Protein AF-A0A6A4Q9X1-F1 (afdb_monomer)

Organism: Lupinus albus (NCBI:txid3870)

Foldseek 3Di:
DDADPVGDDDDWPPPVVVCVRPVVPDVVVVVVVVVVVLVVVLVVVVVVVDDSVNSVVVVVVVVVVVVVVCVVPDDPDDDLVNQLVVQLVVCCRTPCNVVSNVVSVVVVVVVVVVVVVVVVVVD

Solvent-accessible surface area (backbone atoms only — not comparable to full-atom values): 7221 Å² total; per-residue (Å²): 112,49,68,51,102,87,66,56,73,48,80,68,68,50,64,69,61,52,37,68,73,43,95,54,94,48,80,58,58,63,52,48,54,56,49,50,54,50,51,54,54,51,51,53,42,44,75,70,70,44,55,68,70,59,53,54,52,48,52,55,51,50,50,53,52,50,53,52,51,49,62,72,68,54,71,91,77,75,54,71,66,60,52,36,51,52,44,29,62,76,26,59,76,36,92,58,32,90,49,23,71,60,54,26,52,52,52,51,53,53,52,52,50,51,52,52,50,53,55,65,75,75,108

Radius of gyration: 22.14 Å; Cα contacts (8 Å, |Δi|>4): 51; chains: 1; bounding box: 45×38×55 Å

Sequence (123 aa):
MLVDDIGDVTISNDGATILKMLEVEHPAAKVLVELAELLKRANDLVRNKIHPTSIISGYRLAMREACRYIEEKLSEKLGKEPLINCAKTSMSSKLIAGDSDFFANLLLSLEMDLHHILQTVVS

pLDDT: mean 77.09, std 13.8, range [43.38, 96.06]

InterPro domains:
  IPR002194 Chaperonin TCP-1, conserved site [PS00751] (11-27)
  IPR002423 Chaperonin Cpn60/GroEL/TCP-1 family [PF00118] (36-108)
  IPR017998 T-complex protein 1 [PTHR11353] (36-108)
  IPR027410 TCP-1-like chaperonin intermediate domain superfamily [G3DSA:3.30.260.10] (76-108)
  IPR027413 GroEL-like equatorial domain superfamily [G3DSA:1.10.560.10] (1-36)
  IPR027413 GroEL-like equatorial domain superfamily [G3DSA:1.10.560.10] (37-75)
  IPR027413 GroEL-like equatorial domain superfamily [SSF48592] (1-74)

Secondary structure (DSSP, 8-state):
-EE-TT--EE----HHHHHHHTT---THHHHHHHHHHHHHHHHHHHHTT--HHHHHHHHHHHHHHHHHHHHHH--S---HHHHHHHHHHHHTTSGGGGGHHHHHHHHHHHHHHHHHHHHHH--

Structure (mmCIF, N/CA/C/O backbone):
data_AF-A0A6A4Q9X1-F1
#
_entry.id   AF-A0A6A4Q9X1-F1
#
loop_
_atom_site.group_PDB
_atom_site.id
_atom_site.type_symbol
_atom_site.label_atom_id
_atom_site.label_alt_id
_atom_site.label_comp_id
_atom_site.label_asym_id
_atom_site.label_entity_id
_atom_site.label_seq_id
_atom_site.pdbx_PDB_ins_code
_atom_site.Cartn_x
_atom_site.Cartn_y
_atom_site.Cartn_z
_atom_site.occupancy
_atom_site.B_iso_or_equiv
_atom_site.auth_seq_id
_atom_site.auth_comp_id
_atom_site.auth_asym_id
_atom_site.auth_atom_id
_atom_site.pdbx_PDB_model_num
ATOM 1 N N . MET A 1 1 ? -11.415 -8.272 -21.128 1.00 70.62 1 MET A N 1
ATOM 2 C CA . MET A 1 1 ? -12.154 -7.997 -22.375 1.00 70.62 1 MET A CA 1
ATOM 3 C C . MET A 1 1 ? -13.484 -7.413 -21.961 1.00 70.62 1 MET A C 1
ATOM 5 O O . MET A 1 1 ? -14.182 -8.061 -21.192 1.00 70.62 1 MET A O 1
ATOM 9 N N . LEU A 1 2 ? -13.751 -6.176 -22.362 1.00 68.62 2 LEU A N 1
ATOM 10 C CA . LEU A 1 2 ? -14.989 -5.453 -22.080 1.00 68.62 2 LEU A CA 1
ATOM 11 C C . LEU A 1 2 ? -15.675 -5.166 -23.419 1.00 68.62 2 LEU A C 1
ATOM 13 O O . LEU A 1 2 ? -14.981 -4.934 -24.410 1.00 68.62 2 LEU A O 1
ATOM 17 N N . VAL A 1 3 ? -17.003 -5.234 -23.436 1.00 77.19 3 VAL A N 1
ATOM 18 C CA . VAL A 1 3 ? -17.843 -4.949 -24.606 1.00 77.19 3 VAL A CA 1
ATOM 19 C C . VAL A 1 3 ? -18.780 -3.822 -24.200 1.00 77.19 3 VAL A C 1
ATOM 21 O O . VAL A 1 3 ? -19.410 -3.937 -23.148 1.00 77.19 3 VAL A O 1
ATOM 24 N N . ASP A 1 4 ? -18.811 -2.739 -24.969 1.00 73.81 4 ASP A N 1
ATOM 25 C CA . ASP A 1 4 ? -19.718 -1.619 -24.712 1.00 73.81 4 ASP A CA 1
ATOM 26 C C . ASP A 1 4 ? -21.120 -1.846 -25.311 1.00 73.81 4 ASP A C 1
ATOM 28 O O . ASP A 1 4 ? -21.373 -2.839 -25.999 1.00 73.81 4 ASP A O 1
ATOM 32 N N . ASP A 1 5 ? -22.044 -0.919 -25.050 1.00 73.12 5 ASP A N 1
ATOM 33 C CA . ASP A 1 5 ? -23.443 -0.996 -25.502 1.00 73.12 5 ASP A CA 1
ATOM 34 C C . ASP A 1 5 ? -23.603 -0.903 -27.033 1.00 73.12 5 ASP A C 1
ATOM 36 O O . ASP A 1 5 ? -24.673 -1.193 -27.573 1.00 73.12 5 ASP A O 1
ATOM 40 N N . ILE A 1 6 ? -22.545 -0.491 -27.737 1.00 79.69 6 ILE A N 1
ATOM 41 C CA . ILE A 1 6 ? -22.492 -0.329 -29.195 1.00 79.69 6 ILE A CA 1
ATOM 42 C C . ILE A 1 6 ? -21.831 -1.564 -29.848 1.00 79.69 6 ILE A C 1
ATOM 44 O O . ILE A 1 6 ? -21.929 -1.761 -31.060 1.00 79.69 6 ILE A O 1
ATOM 48 N N . GLY A 1 7 ? -21.253 -2.461 -29.043 1.00 75.56 7 GLY A N 1
ATOM 49 C CA . GLY A 1 7 ? -20.615 -3.703 -29.471 1.00 75.56 7 GLY A CA 1
ATOM 50 C C . GLY A 1 7 ? -19.110 -3.587 -29.721 1.00 75.56 7 GLY A C 1
ATOM 51 O O . GLY A 1 7 ? -18.511 -4.556 -30.194 1.00 75.56 7 GLY A O 1
ATOM 52 N N . ASP A 1 8 ? -18.486 -2.453 -29.396 1.00 82.00 8 ASP A N 1
ATOM 53 C CA . ASP A 1 8 ? -17.041 -2.274 -29.498 1.00 82.00 8 ASP A CA 1
ATOM 54 C C . ASP A 1 8 ? -16.331 -3.059 -28.387 1.00 82.00 8 ASP A C 1
ATOM 56 O O . ASP A 1 8 ? -16.682 -3.020 -27.202 1.00 82.00 8 ASP A O 1
ATOM 60 N N . VAL A 1 9 ? -15.309 -3.820 -28.786 1.00 80.31 9 VAL A N 1
ATOM 61 C CA . VAL A 1 9 ? -14.583 -4.730 -27.894 1.00 80.31 9 VAL A CA 1
ATOM 62 C C . VAL A 1 9 ? -13.229 -4.133 -27.541 1.00 80.31 9 VAL A C 1
ATOM 64 O O . VAL A 1 9 ? -12.334 -4.049 -28.381 1.00 80.31 9 VAL A O 1
ATOM 67 N N . THR A 1 10 ? -13.032 -3.811 -26.262 1.00 77.62 10 THR A N 1
ATOM 68 C CA . THR A 1 10 ? -11.727 -3.388 -25.742 1.00 77.62 10 THR A CA 1
ATOM 69 C C . THR A 1 10 ? -11.074 -4.500 -24.921 1.00 77.62 10 THR A C 1
ATOM 71 O O . THR A 1 10 ? -11.625 -5.025 -23.945 1.00 77.62 10 THR A O 1
ATOM 74 N N . ILE A 1 11 ? -9.834 -4.843 -25.276 1.00 78.38 11 ILE A N 1
ATOM 75 C CA . ILE A 1 11 ? -8.976 -5.737 -24.494 1.00 78.38 11 ILE A CA 1
ATOM 76 C C . ILE A 1 11 ? -7.878 -4.892 -23.851 1.00 78.38 11 ILE A C 1
ATOM 78 O O . ILE A 1 11 ? -6.928 -4.480 -24.506 1.00 78.38 11 ILE A O 1
ATOM 82 N N . SER A 1 12 ? -8.004 -4.643 -22.550 1.00 71.56 12 SER A N 1
ATOM 83 C CA . SER A 1 12 ? -6.988 -3.954 -21.757 1.00 71.56 12 SER A CA 1
ATOM 84 C C . SER A 1 12 ? -6.711 -4.738 -20.481 1.00 71.56 12 SER A C 1
ATOM 86 O O . SER A 1 12 ? -7.629 -5.339 -19.923 1.00 71.56 12 SER A O 1
ATOM 88 N N . ASN A 1 13 ? -5.451 -4.731 -20.037 1.00 66.12 13 ASN A N 1
ATOM 89 C CA . ASN A 1 13 ? -5.063 -5.139 -18.683 1.00 66.12 13 ASN A CA 1
ATOM 90 C C . ASN A 1 13 ? -4.684 -3.935 -17.795 1.00 66.12 13 ASN A C 1
ATOM 92 O O . ASN A 1 13 ? -4.291 -4.086 -16.642 1.00 66.12 13 ASN A O 1
ATOM 96 N N . ASP A 1 14 ? -4.768 -2.715 -18.322 1.00 69.06 14 ASP A N 1
ATOM 97 C CA . ASP A 1 14 ? -4.579 -1.533 -17.496 1.00 69.06 14 ASP A CA 1
ATOM 98 C C . ASP A 1 14 ? -5.808 -1.325 -16.605 1.00 69.06 14 ASP A C 1
ATOM 100 O O . ASP A 1 14 ? -6.902 -1.028 -17.089 1.00 69.06 14 ASP A O 1
ATOM 104 N N . GLY A 1 15 ? -5.610 -1.468 -15.294 1.00 57.12 15 GLY A N 1
ATOM 105 C CA . GLY A 1 15 ? -6.661 -1.313 -14.294 1.00 57.12 15 GLY A CA 1
ATOM 106 C C . GLY A 1 15 ? -7.346 0.051 -14.360 1.00 57.12 15 GLY A C 1
ATOM 107 O O . GLY A 1 15 ? -8.551 0.113 -14.165 1.00 57.12 15 GLY A O 1
ATOM 108 N N . ALA A 1 16 ? -6.634 1.131 -14.702 1.00 59.16 16 ALA A N 1
ATOM 109 C CA . ALA A 1 16 ? -7.248 2.452 -14.850 1.00 59.16 16 ALA A CA 1
ATOM 110 C C . ALA A 1 16 ? -8.180 2.526 -16.072 1.00 59.16 16 ALA A C 1
ATOM 112 O O . ALA A 1 16 ? -9.260 3.099 -15.982 1.00 59.16 16 ALA A O 1
ATOM 113 N N . THR A 1 17 ? -7.798 1.920 -17.199 1.00 65.69 17 THR A N 1
ATOM 114 C CA . THR A 1 17 ? -8.644 1.813 -18.401 1.00 65.69 17 THR A CA 1
ATOM 115 C C . THR A 1 17 ? -9.861 0.914 -18.161 1.00 65.69 17 THR A C 1
ATOM 117 O O . THR A 1 17 ? -10.975 1.285 -18.516 1.00 65.69 17 THR A O 1
ATOM 120 N N . ILE A 1 18 ? -9.673 -0.227 -17.489 1.00 67.69 18 ILE A N 1
ATOM 121 C CA . ILE A 1 18 ? -10.765 -1.125 -17.082 1.00 67.69 18 ILE A CA 1
ATOM 122 C C . ILE A 1 18 ? -11.746 -0.401 -16.143 1.00 67.69 18 ILE A C 1
ATOM 124 O O . ILE A 1 18 ? -12.952 -0.517 -16.326 1.00 67.69 18 ILE A O 1
ATOM 128 N N . LEU A 1 19 ? -11.241 0.380 -15.180 1.00 57.88 19 LEU A N 1
ATOM 129 C CA . LEU A 1 19 ? -12.044 1.163 -14.228 1.00 57.88 19 LEU A CA 1
ATOM 130 C C . LEU A 1 19 ? -12.681 2.428 -14.821 1.00 57.88 19 LEU A C 1
ATOM 132 O O . LEU A 1 19 ? -13.580 2.977 -14.203 1.00 57.88 19 LEU A O 1
ATOM 136 N N . LYS A 1 20 ? -12.207 2.924 -15.969 1.0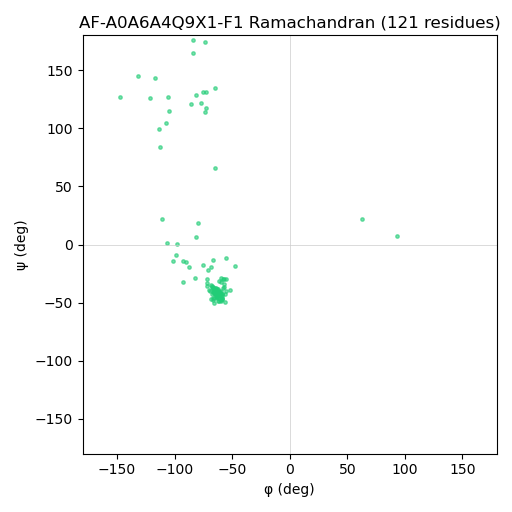0 59.47 20 LYS A N 1
ATOM 137 C CA . LYS A 1 20 ? -12.863 4.015 -16.712 1.00 59.47 20 LYS A CA 1
ATOM 138 C C . LYS A 1 20 ? -14.016 3.515 -17.583 1.00 59.47 20 LYS A C 1
ATOM 140 O O . LYS A 1 20 ? -14.912 4.291 -17.881 1.00 59.47 20 LYS A O 1
ATOM 145 N N . MET A 1 21 ? -13.939 2.262 -18.038 1.00 57.78 21 MET A N 1
ATOM 146 C CA . MET A 1 21 ? -14.935 1.630 -18.914 1.00 57.78 21 MET A CA 1
ATOM 147 C C . MET A 1 21 ? -16.007 0.861 -18.134 1.00 57.78 21 MET A C 1
ATOM 149 O O . MET A 1 21 ? -17.150 0.801 -18.565 1.00 57.78 21 MET A O 1
ATOM 153 N N . LEU A 1 22 ? -15.657 0.282 -16.982 1.00 54.44 22 LEU A N 1
ATOM 154 C CA . LEU A 1 22 ? -16.632 -0.046 -15.945 1.00 54.44 22 LEU A CA 1
ATOM 155 C C . LEU A 1 22 ? -17.009 1.274 -15.272 1.00 54.44 22 LEU A C 1
ATOM 157 O O . LEU A 1 22 ? -16.107 2.009 -14.896 1.00 54.44 22 LEU A O 1
ATOM 161 N N . GLU A 1 23 ? -18.287 1.586 -15.087 1.00 52.12 23 GLU A N 1
ATOM 162 C CA . GLU A 1 23 ? -18.740 2.758 -14.319 1.00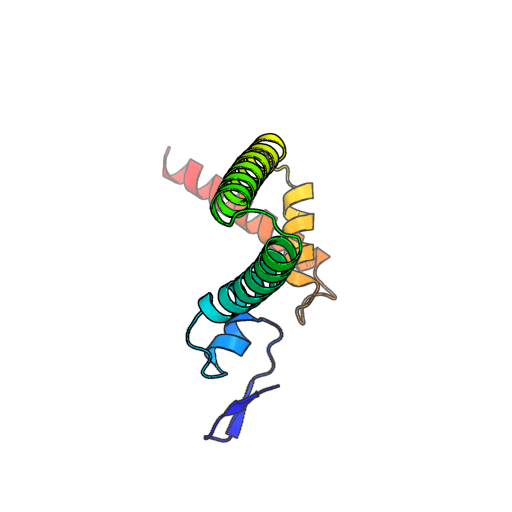 52.12 23 GLU A CA 1
ATOM 163 C C . GLU A 1 23 ? -18.364 2.643 -12.821 1.00 52.12 23 GLU A C 1
ATOM 165 O O . GLU A 1 23 ? -19.208 2.502 -11.941 1.00 52.12 23 GLU A O 1
ATOM 170 N N . VAL A 1 24 ? -17.072 2.656 -12.490 1.00 52.66 24 VAL A N 1
ATOM 171 C CA . VAL A 1 24 ? -16.564 2.751 -11.121 1.00 52.66 24 VAL A CA 1
ATOM 172 C C . VAL A 1 24 ? -15.881 4.103 -11.004 1.00 52.66 24 VAL A C 1
ATOM 174 O O . VAL A 1 24 ? -14.669 4.239 -11.144 1.00 52.66 24 VAL A O 1
ATOM 177 N N . GLU A 1 25 ? -16.697 5.120 -10.741 1.00 49.69 25 GLU A N 1
ATOM 178 C CA . GLU A 1 25 ? -16.331 6.540 -10.754 1.00 49.69 25 GLU A CA 1
ATOM 179 C C . GLU A 1 25 ? -15.152 6.956 -9.854 1.00 49.69 25 GLU A C 1
ATOM 181 O O . GLU A 1 25 ? -14.689 8.086 -9.987 1.00 49.69 25 GLU A O 1
ATOM 186 N N . HIS A 1 26 ? -14.630 6.136 -8.928 1.00 52.22 26 HIS A N 1
ATOM 187 C CA . HIS A 1 26 ? -13.700 6.682 -7.936 1.00 52.22 26 HIS A CA 1
ATOM 188 C C . HIS A 1 26 ? -12.596 5.723 -7.451 1.00 52.22 26 HIS A C 1
ATOM 190 O O . HIS A 1 26 ? -12.898 4.697 -6.839 1.00 52.22 26 HIS A O 1
ATOM 196 N N . PRO A 1 27 ? -11.305 6.126 -7.523 1.00 56.59 27 PRO A N 1
ATOM 197 C CA . PRO A 1 27 ? -10.196 5.566 -6.731 1.00 56.59 27 PRO A CA 1
ATOM 198 C C . PRO A 1 27 ? -10.501 5.427 -5.231 1.00 56.59 27 PRO A C 1
ATOM 200 O O . PRO A 1 27 ? -9.856 4.652 -4.524 1.00 56.59 27 PRO A O 1
ATOM 203 N N . ALA A 1 28 ? -11.525 6.142 -4.752 1.00 54.19 28 ALA A N 1
ATOM 204 C CA . ALA A 1 28 ? -12.063 5.988 -3.414 1.00 54.19 28 ALA A CA 1
ATOM 205 C C . ALA A 1 28 ? -12.573 4.566 -3.157 1.00 54.19 28 ALA A C 1
ATOM 207 O O . ALA A 1 28 ? -12.464 4.125 -2.029 1.00 54.19 28 ALA A O 1
ATOM 208 N N . ALA A 1 29 ? -13.044 3.810 -4.155 1.00 57.97 29 ALA A N 1
ATOM 209 C CA . ALA A 1 29 ? -13.521 2.439 -3.962 1.00 57.97 29 ALA A CA 1
ATOM 210 C C . ALA A 1 29 ? -12.429 1.506 -3.409 1.00 57.97 29 ALA A C 1
ATOM 212 O O . ALA A 1 29 ? -12.678 0.757 -2.466 1.00 57.97 29 ALA A O 1
ATOM 213 N N . LYS A 1 30 ? -11.194 1.592 -3.925 1.00 61.88 30 LYS A N 1
ATOM 214 C CA . LYS A 1 30 ? -10.068 0.794 -3.411 1.00 61.88 30 LYS A CA 1
ATOM 215 C C . LYS A 1 30 ? -9.701 1.205 -1.983 1.00 61.88 30 LYS A C 1
ATOM 217 O O . LYS A 1 30 ? -9.576 0.355 -1.107 1.00 61.88 30 LYS A O 1
ATOM 222 N N . VAL A 1 31 ? -9.611 2.513 -1.745 1.00 72.19 31 VAL A N 1
ATOM 223 C CA . VAL A 1 31 ? -9.346 3.071 -0.411 1.00 72.19 31 VAL A CA 1
ATOM 224 C C . VAL A 1 31 ? -10.466 2.702 0.570 1.00 72.19 31 VAL A C 1
ATOM 226 O O . VAL A 1 31 ? -10.191 2.370 1.714 1.00 72.19 31 VAL A O 1
ATOM 229 N N . LEU A 1 32 ? -11.726 2.684 0.134 1.00 67.44 32 LEU A N 1
ATOM 230 C CA . LEU A 1 32 ? -12.889 2.314 0.942 1.00 67.44 32 LEU A CA 1
ATOM 231 C C . LEU A 1 32 ? -12.832 0.851 1.383 1.00 67.44 32 LEU A C 1
ATOM 233 O O . LEU A 1 32 ? -13.141 0.565 2.537 1.00 67.44 32 LEU A O 1
ATOM 237 N N . VAL A 1 33 ? -12.402 -0.064 0.508 1.00 69.81 33 VAL A N 1
ATOM 238 C CA . VAL A 1 33 ? -12.201 -1.478 0.867 1.00 69.81 33 VAL A CA 1
ATOM 239 C C . VAL A 1 33 ? -11.094 -1.622 1.916 1.00 69.81 33 VAL A C 1
ATOM 241 O O . VAL A 1 33 ? -11.278 -2.321 2.913 1.00 69.81 33 VAL A O 1
ATOM 244 N N . GLU A 1 34 ? -9.972 -0.922 1.742 1.00 77.50 34 GLU A N 1
ATOM 245 C CA . GLU A 1 34 ? -8.870 -0.924 2.714 1.00 77.50 34 GLU A CA 1
ATOM 246 C C . GLU A 1 34 ? -9.296 -0.314 4.066 1.00 77.50 34 GLU A C 1
ATOM 248 O O . GLU A 1 34 ? -9.002 -0.868 5.129 1.00 77.50 34 GLU A O 1
ATOM 253 N N . LEU A 1 35 ? -10.066 0.779 4.046 1.00 78.56 35 LEU A N 1
ATOM 254 C CA . LEU A 1 35 ? -10.627 1.409 5.245 1.00 78.56 35 LEU A CA 1
ATOM 255 C C . L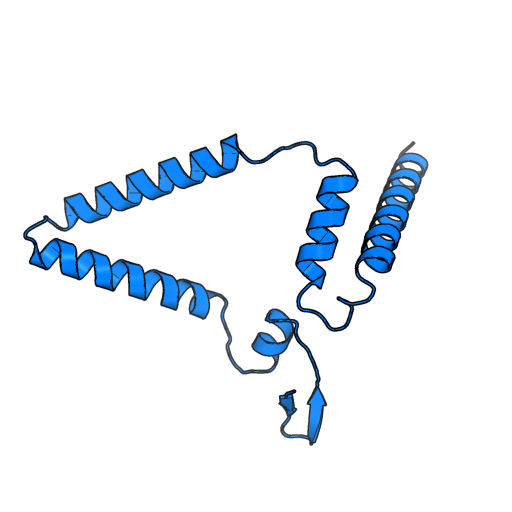EU A 1 35 ? -11.647 0.508 5.955 1.00 78.56 35 LEU A C 1
ATOM 257 O O . LEU A 1 35 ? -11.661 0.460 7.185 1.00 78.56 35 LEU A O 1
ATOM 261 N N . ALA A 1 36 ? -12.479 -0.225 5.213 1.00 77.62 36 ALA A N 1
ATOM 262 C CA . ALA A 1 36 ? -13.448 -1.157 5.785 1.00 77.62 36 ALA A CA 1
ATOM 263 C C . ALA A 1 36 ? -12.760 -2.281 6.579 1.00 77.62 36 ALA A C 1
ATOM 265 O O . ALA A 1 36 ? -13.205 -2.635 7.673 1.00 77.62 36 ALA A O 1
ATOM 266 N N . GLU A 1 37 ? -11.637 -2.796 6.076 1.00 85.25 37 GLU A N 1
ATOM 267 C CA . GLU A 1 37 ? -10.834 -3.805 6.773 1.00 85.25 37 GLU A CA 1
ATOM 268 C C . GLU A 1 37 ? -10.187 -3.240 8.051 1.00 85.25 37 GLU A C 1
ATOM 270 O O . GLU A 1 37 ? -10.212 -3.887 9.103 1.00 85.25 37 GLU A O 1
ATOM 275 N N . LEU A 1 38 ? -9.674 -2.003 8.013 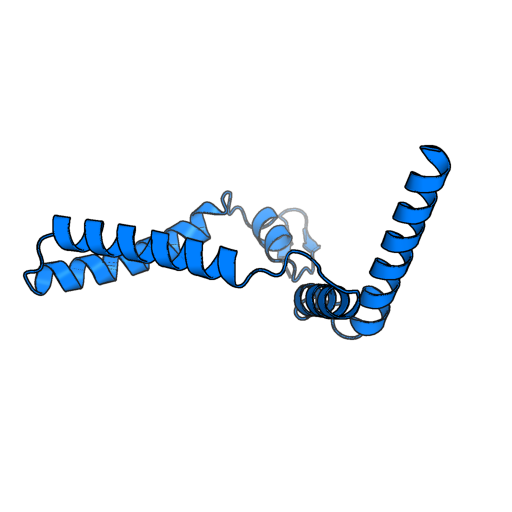1.00 89.00 38 LEU A N 1
ATOM 276 C CA . LEU A 1 38 ? -9.166 -1.321 9.211 1.00 89.00 38 LEU A CA 1
ATOM 277 C C . LEU A 1 38 ? -10.266 -1.107 10.261 1.00 89.00 38 LEU A C 1
ATOM 279 O O . LEU A 1 38 ? -10.034 -1.328 11.450 1.00 89.00 38 LEU A O 1
ATOM 283 N N . LEU A 1 39 ? -11.476 -0.731 9.837 1.00 86.06 39 LEU A N 1
ATOM 284 C CA . LEU A 1 39 ? -12.628 -0.563 10.727 1.00 86.06 39 LEU A CA 1
ATOM 285 C C . LEU A 1 39 ? -13.059 -1.884 11.370 1.00 86.06 39 LEU A C 1
ATOM 287 O O . LEU A 1 39 ? -13.345 -1.916 12.568 1.00 86.06 39 LEU A O 1
ATOM 291 N N . LYS A 1 40 ? -13.057 -2.985 10.611 1.00 89.94 40 LYS A N 1
ATOM 292 C CA . LYS A 1 40 ? -13.351 -4.323 11.138 1.00 89.94 40 LYS A CA 1
ATOM 293 C C . LYS A 1 40 ? -12.374 -4.704 12.254 1.00 89.94 40 LYS A C 1
ATOM 295 O O . LYS A 1 40 ? -12.803 -5.104 13.333 1.00 89.94 40 LYS A O 1
ATOM 300 N N . ARG A 1 41 ? -11.075 -4.486 12.034 1.00 91.38 41 ARG A N 1
ATOM 301 C CA . ARG A 1 41 ? -10.028 -4.743 13.039 1.00 91.38 41 ARG A CA 1
ATOM 302 C C . ARG A 1 41 ? -10.151 -3.829 14.253 1.00 91.38 41 ARG A C 1
ATOM 304 O O . ARG A 1 41 ? -10.001 -4.288 15.382 1.00 91.38 41 ARG A O 1
ATOM 311 N N . ALA A 1 42 ? -10.462 -2.550 14.046 1.00 92.56 42 ALA A N 1
ATOM 312 C CA . ALA A 1 42 ? -10.713 -1.616 15.139 1.00 92.56 42 ALA A CA 1
ATOM 313 C C . ALA A 1 42 ? -11.890 -2.076 16.014 1.00 92.56 42 ALA A C 1
ATOM 315 O O . ALA A 1 42 ? -11.810 -2.015 17.240 1.00 92.56 42 ALA A O 1
ATOM 316 N N . ASN A 1 43 ? -12.956 -2.598 15.405 1.00 91.56 43 ASN A N 1
ATOM 317 C CA . ASN A 1 43 ? -14.105 -3.133 16.130 1.00 91.56 43 ASN A CA 1
ATOM 318 C C . ASN A 1 43 ? -13.740 -4.357 16.992 1.00 91.56 43 ASN A C 1
ATOM 320 O O . ASN A 1 43 ? -14.210 -4.471 18.124 1.00 91.56 43 ASN A O 1
ATOM 324 N N . ASP A 1 44 ? -12.856 -5.234 16.511 1.00 95.62 44 ASP A N 1
ATOM 325 C CA . ASP A 1 44 ? -12.352 -6.365 17.304 1.00 95.62 44 ASP A CA 1
ATOM 326 C C . ASP A 1 44 ? -11.537 -5.896 18.524 1.00 95.62 44 ASP A C 1
ATOM 328 O O . ASP A 1 44 ? -11.668 -6.444 19.619 1.00 95.62 44 ASP A O 1
ATOM 332 N N . LEU A 1 45 ? -10.752 -4.822 18.385 1.00 94.94 45 LEU A N 1
ATOM 333 C CA . LEU A 1 45 ? -10.019 -4.215 19.504 1.00 94.94 45 LEU A CA 1
ATOM 334 C C . LEU A 1 45 ? -10.963 -3.593 20.548 1.00 94.94 45 LEU A C 1
ATOM 336 O O . LEU A 1 45 ? -10.722 -3.727 21.749 1.00 94.94 45 LEU A O 1
ATOM 340 N N . VAL A 1 46 ? -12.067 -2.978 20.112 1.00 95.12 46 VAL A N 1
ATOM 341 C CA . VAL A 1 46 ? -13.117 -2.478 21.018 1.00 95.12 46 VAL A CA 1
ATOM 342 C C . VAL A 1 46 ? -13.776 -3.632 21.778 1.00 95.12 46 VAL A C 1
ATOM 344 O O . VAL A 1 46 ? -13.961 -3.542 22.992 1.00 95.12 46 VAL A O 1
ATOM 347 N N . ARG A 1 47 ? -14.072 -4.753 21.101 1.00 95.56 47 ARG A N 1
ATOM 348 C CA . ARG A 1 47 ? -14.586 -5.978 21.748 1.00 95.56 47 ARG A CA 1
ATOM 349 C C . ARG A 1 47 ? -13.616 -6.529 22.795 1.00 95.56 47 ARG A C 1
ATOM 351 O O . ARG A 1 47 ? -14.053 -7.012 23.836 1.00 95.56 47 ARG A O 1
ATOM 358 N N . ASN A 1 48 ? -12.316 -6.354 22.572 1.00 96.00 48 ASN A N 1
ATOM 359 C CA . ASN A 1 48 ? -11.252 -6.677 23.524 1.00 96.00 48 ASN A CA 1
ATOM 360 C C . ASN A 1 48 ? -11.046 -5.609 24.618 1.00 96.00 48 ASN A C 1
ATOM 362 O O . ASN A 1 48 ? -10.010 -5.593 25.280 1.00 96.00 48 ASN A O 1
ATOM 366 N N . LYS A 1 49 ? -12.037 -4.734 24.845 1.00 95.31 49 LYS A N 1
ATOM 367 C CA . LYS A 1 49 ? -12.050 -3.685 25.879 1.00 95.31 49 LYS A CA 1
ATOM 368 C C . LYS A 1 49 ? -10.958 -2.619 25.731 1.00 95.31 49 LYS A C 1
ATOM 370 O O . LYS A 1 49 ? -10.646 -1.927 26.700 1.00 95.31 49 LYS A O 1
ATOM 375 N N . ILE A 1 50 ? -10.400 -2.438 24.534 1.00 95.50 50 ILE A N 1
ATOM 376 C CA . ILE A 1 50 ? -9.508 -1.311 24.253 1.00 95.50 50 ILE A CA 1
ATOM 377 C C . ILE A 1 50 ? -10.358 -0.076 23.960 1.00 95.50 50 ILE A C 1
ATOM 379 O O . ILE A 1 50 ? -11.266 -0.105 23.129 1.00 95.50 50 ILE A O 1
ATOM 383 N N . HIS A 1 51 ? -10.061 1.031 24.640 1.00 96.06 51 HIS A N 1
ATOM 384 C CA . HIS A 1 51 ? -10.796 2.276 24.451 1.00 96.06 51 HIS A CA 1
ATOM 385 C C . HIS A 1 51 ? -10.588 2.825 23.021 1.00 96.06 51 HIS A C 1
ATOM 387 O O . HIS A 1 51 ? -9.438 2.906 22.577 1.00 96.06 51 HIS A O 1
ATOM 393 N N . PRO A 1 52 ? -11.642 3.277 22.307 1.00 94.38 52 PRO A N 1
ATOM 394 C CA . PRO A 1 52 ? -11.525 3.787 20.936 1.00 94.38 52 PRO A CA 1
ATOM 395 C C . PRO A 1 52 ? -10.455 4.871 20.755 1.00 94.38 52 PRO A C 1
ATOM 397 O O . PRO A 1 52 ? -9.705 4.848 19.782 1.00 94.38 52 PRO A O 1
ATOM 400 N N . THR A 1 53 ? -10.309 5.780 21.724 1.00 95.19 53 THR A N 1
ATOM 401 C CA . THR A 1 53 ? -9.258 6.815 21.705 1.00 95.19 53 THR A CA 1
ATOM 402 C C . THR A 1 53 ? -7.847 6.226 21.624 1.00 95.19 53 THR A C 1
ATOM 404 O O . THR A 1 53 ? -7.007 6.782 20.920 1.00 95.19 53 THR A O 1
ATOM 407 N N . SER A 1 54 ? -7.591 5.096 22.292 1.00 94.88 54 SER A N 1
ATOM 408 C CA . SER A 1 54 ? -6.299 4.399 22.259 1.00 94.88 54 SER A CA 1
ATOM 409 C C . SER A 1 54 ? -6.045 3.719 20.911 1.00 94.88 54 SER A C 1
ATOM 411 O O . SER A 1 54 ? -4.908 3.659 20.453 1.00 94.88 54 SER A O 1
ATOM 413 N N . ILE A 1 55 ? -7.099 3.241 20.245 1.00 93.94 55 ILE A N 1
ATOM 414 C CA . ILE A 1 55 ? -7.002 2.669 18.893 1.00 93.94 55 ILE A CA 1
ATOM 415 C C . ILE A 1 55 ? -6.668 3.776 17.888 1.00 93.94 55 ILE A C 1
ATOM 417 O O . ILE A 1 55 ? -5.742 3.637 17.092 1.00 93.94 55 ILE A O 1
ATOM 421 N N . ILE A 1 56 ? -7.373 4.910 17.965 1.00 93.19 56 ILE A N 1
ATOM 422 C CA . ILE A 1 56 ? -7.148 6.067 17.087 1.00 93.19 56 ILE A CA 1
ATOM 423 C C . ILE A 1 56 ? -5.733 6.624 17.273 1.00 93.19 56 ILE A C 1
ATOM 425 O O . ILE A 1 56 ? -5.058 6.922 16.285 1.00 93.19 56 ILE A O 1
ATOM 429 N N . SER A 1 57 ? -5.263 6.772 18.516 1.00 94.06 57 SER A N 1
ATOM 430 C CA . SER A 1 57 ? -3.897 7.239 18.775 1.00 94.06 57 SER A CA 1
ATOM 431 C C . SER A 1 57 ? -2.853 6.248 18.254 1.00 94.06 57 SER A C 1
ATOM 433 O O . SER A 1 57 ? -1.888 6.679 17.623 1.00 94.06 57 SER A O 1
ATOM 435 N N . GLY A 1 58 ? -3.083 4.942 18.424 1.00 94.81 58 GLY A N 1
ATOM 436 C CA . GLY A 1 58 ? -2.239 3.883 17.872 1.00 94.81 58 GLY A CA 1
ATOM 437 C C . GLY A 1 58 ? -2.145 3.929 16.345 1.00 94.81 58 GLY A C 1
ATOM 438 O O . GLY A 1 58 ? -1.043 3.935 15.804 1.00 94.81 58 GLY A O 1
ATOM 439 N N . TYR A 1 59 ? -3.275 4.046 15.639 1.00 94.56 59 TYR A N 1
ATOM 440 C CA . TYR A 1 59 ? -3.288 4.166 14.174 1.00 94.56 59 TYR A CA 1
ATOM 441 C C . TYR A 1 59 ? -2.622 5.449 13.680 1.00 94.56 59 TYR A C 1
ATOM 443 O O . TYR A 1 59 ? -1.875 5.410 12.705 1.00 94.56 59 TYR A O 1
ATOM 451 N N . ARG A 1 60 ? -2.813 6.579 14.371 1.00 92.44 60 ARG A N 1
ATOM 452 C CA . ARG A 1 60 ? -2.106 7.827 14.041 1.00 9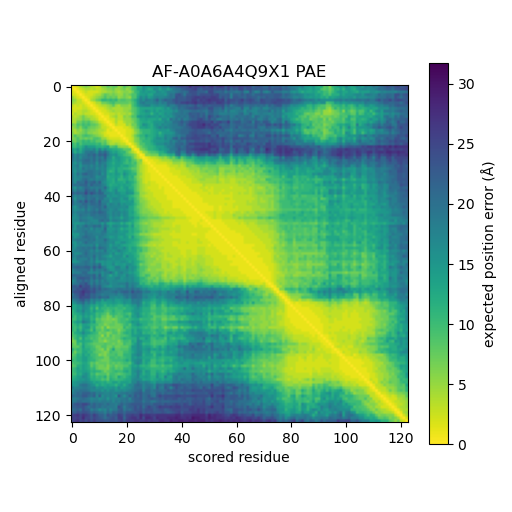2.44 60 ARG A CA 1
ATOM 453 C C . ARG A 1 60 ? -0.594 7.692 14.205 1.00 92.44 60 ARG A C 1
ATOM 455 O O . ARG A 1 60 ? 0.145 8.215 13.374 1.00 92.44 60 ARG A O 1
ATOM 462 N N . LEU A 1 61 ? -0.136 7.014 15.258 1.00 92.88 61 LEU A N 1
ATOM 463 C CA . LEU A 1 61 ? 1.288 6.764 15.476 1.00 92.88 61 LEU A CA 1
ATOM 464 C C . LEU A 1 61 ? 1.855 5.830 14.400 1.00 92.88 61 LEU A C 1
ATOM 466 O O . LEU A 1 61 ? 2.863 6.161 13.787 1.00 92.88 61 LEU A O 1
ATOM 470 N N . ALA A 1 62 ? 1.171 4.719 14.118 1.00 92.00 62 ALA A N 1
ATOM 471 C CA . ALA A 1 62 ? 1.575 3.769 13.085 1.00 92.00 62 ALA A CA 1
ATOM 472 C C . ALA A 1 62 ? 1.663 4.425 11.699 1.00 92.00 62 ALA A C 1
ATOM 474 O O . ALA A 1 62 ? 2.639 4.214 10.986 1.00 92.00 62 ALA A O 1
ATOM 475 N N . MET A 1 63 ? 0.688 5.268 11.342 1.00 88.88 63 MET A N 1
ATOM 476 C CA . MET A 1 63 ? 0.701 6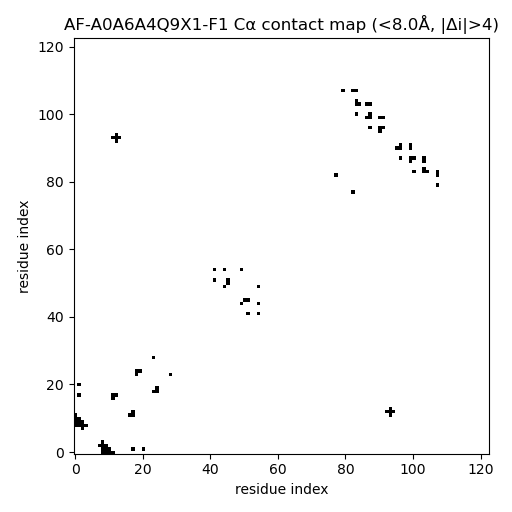.031 10.091 1.00 88.88 63 MET A CA 1
ATOM 477 C C . MET A 1 63 ? 1.931 6.940 9.998 1.00 88.88 63 MET A C 1
ATOM 479 O O . MET A 1 63 ? 2.606 6.948 8.975 1.00 88.88 63 MET A O 1
ATOM 483 N N . ARG A 1 64 ? 2.251 7.683 11.066 1.00 89.44 64 ARG A N 1
ATOM 484 C CA . ARG A 1 64 ? 3.426 8.571 11.090 1.00 89.44 64 ARG A CA 1
ATOM 485 C C . ARG A 1 64 ? 4.730 7.804 10.910 1.00 89.44 64 ARG A C 1
ATOM 487 O O . ARG A 1 64 ? 5.565 8.213 10.112 1.00 89.44 64 ARG A O 1
ATOM 494 N N . GLU A 1 65 ? 4.894 6.698 11.629 1.00 90.75 65 GLU A N 1
ATOM 495 C CA . GLU A 1 65 ? 6.095 5.865 11.524 1.00 90.75 65 GLU A CA 1
ATOM 496 C C . GLU A 1 65 ? 6.204 5.197 10.148 1.00 90.75 65 GLU A C 1
ATOM 498 O O . GLU A 1 65 ? 7.299 5.119 9.597 1.00 90.75 65 GLU A O 1
ATOM 503 N N . ALA A 1 66 ? 5.080 4.785 9.552 1.00 86.81 66 ALA A N 1
ATOM 504 C CA . ALA A 1 66 ? 5.050 4.260 8.190 1.00 86.81 66 ALA A CA 1
ATOM 505 C C . ALA A 1 66 ? 5.474 5.318 7.158 1.00 86.81 66 ALA A C 1
ATOM 507 O O . ALA A 1 66 ? 6.306 5.023 6.304 1.00 86.81 66 ALA A O 1
ATOM 508 N N . CYS A 1 67 ? 4.966 6.554 7.260 1.00 85.00 67 CYS A N 1
ATOM 509 C CA . CYS A 1 67 ? 5.397 7.660 6.399 1.00 85.00 67 CYS A CA 1
ATOM 510 C C . CYS A 1 67 ? 6.896 7.934 6.554 1.00 85.00 67 CYS A C 1
ATOM 512 O O . CYS A 1 67 ? 7.608 7.968 5.554 1.00 85.00 67 CYS A O 1
ATOM 514 N N . ARG A 1 68 ? 7.392 8.028 7.797 1.00 87.19 68 ARG A N 1
ATOM 515 C CA . ARG A 1 68 ? 8.822 8.238 8.061 1.00 87.19 68 ARG A CA 1
ATOM 516 C C . ARG A 1 68 ? 9.678 7.124 7.462 1.00 87.19 68 ARG A C 1
ATOM 518 O O . ARG A 1 68 ? 10.708 7.397 6.862 1.00 87.19 68 ARG A O 1
ATOM 525 N N . TYR A 1 69 ? 9.257 5.870 7.618 1.00 89.25 69 TYR A N 1
ATOM 526 C CA . TYR A 1 69 ? 9.975 4.722 7.068 1.00 89.25 69 TYR A CA 1
ATOM 527 C C . TYR A 1 69 ? 10.048 4.767 5.539 1.00 89.25 69 TYR A C 1
ATOM 529 O O . TYR A 1 69 ? 11.096 4.476 4.967 1.00 89.25 69 TYR A O 1
ATOM 537 N N . ILE A 1 70 ? 8.947 5.139 4.878 1.00 82.19 70 ILE A N 1
ATOM 538 C CA . ILE A 1 70 ? 8.915 5.298 3.420 1.00 82.19 70 ILE A CA 1
ATOM 539 C C . ILE A 1 70 ? 9.889 6.397 2.997 1.00 82.19 70 ILE A C 1
ATOM 541 O O . ILE A 1 70 ? 10.701 6.154 2.113 1.00 82.19 70 ILE A O 1
ATOM 545 N N . GLU A 1 71 ? 9.855 7.561 3.646 1.00 83.19 71 GLU A N 1
ATOM 546 C CA . GLU A 1 71 ? 10.757 8.682 3.351 1.00 83.19 71 GLU A CA 1
ATOM 547 C C . GLU A 1 71 ? 12.233 8.315 3.564 1.00 83.19 71 GLU A C 1
ATOM 549 O O . GLU A 1 71 ? 13.071 8.639 2.731 1.00 83.19 71 GLU A O 1
ATOM 554 N N . GLU A 1 72 ? 12.558 7.580 4.631 1.00 84.00 72 GLU A N 1
ATOM 555 C CA . GLU A 1 72 ? 13.930 7.143 4.924 1.00 84.00 72 GLU A CA 1
ATOM 556 C C . GLU A 1 72 ? 14.453 6.112 3.911 1.00 84.00 72 GLU A C 1
ATOM 558 O O . GLU A 1 72 ? 15.644 6.071 3.599 1.00 84.00 72 GLU A O 1
ATOM 563 N N . LYS A 1 73 ? 13.574 5.233 3.417 1.00 82.69 73 LYS A N 1
ATOM 564 C CA . LYS A 1 73 ? 13.949 4.158 2.488 1.00 82.69 73 LYS A CA 1
ATOM 565 C C . LYS A 1 73 ? 13.852 4.551 1.021 1.00 82.69 73 LYS A C 1
ATOM 567 O O . LYS A 1 73 ? 14.402 3.833 0.184 1.00 82.69 73 LYS A O 1
ATOM 572 N N . LEU A 1 74 ? 13.185 5.653 0.696 1.00 77.75 74 LEU A N 1
ATOM 573 C CA . LEU A 1 74 ? 13.084 6.133 -0.673 1.00 77.75 74 LEU A CA 1
ATOM 574 C C . LEU A 1 74 ? 14.430 6.726 -1.111 1.00 77.75 74 LEU A C 1
ATOM 576 O O . LEU A 1 74 ? 14.905 7.713 -0.559 1.00 77.75 74 LEU A O 1
ATOM 580 N N . SER A 1 75 ? 15.066 6.135 -2.123 1.00 69.06 75 SER A N 1
ATOM 581 C CA . SER A 1 75 ? 16.289 6.706 -2.693 1.00 69.06 75 SER A CA 1
ATOM 582 C C . SER A 1 75 ? 15.953 7.885 -3.611 1.00 69.06 75 SER A C 1
ATOM 584 O O . SER A 1 75 ? 15.272 7.694 -4.618 1.00 69.06 75 SER A O 1
ATOM 586 N N . GLU A 1 76 ? 16.487 9.076 -3.332 1.00 63.91 76 GLU A N 1
ATOM 587 C CA . GLU A 1 76 ? 16.275 10.273 -4.169 1.00 63.91 76 GLU A CA 1
ATOM 588 C C . GLU A 1 76 ? 17.000 10.219 -5.526 1.00 63.91 76 GLU A C 1
ATOM 590 O O . GLU A 1 76 ? 16.611 10.902 -6.472 1.00 63.91 76 GLU A O 1
ATOM 595 N N . LYS A 1 77 ? 18.054 9.400 -5.652 1.00 64.44 77 LYS A N 1
ATOM 596 C CA . LYS A 1 77 ? 18.813 9.229 -6.899 1.00 64.44 77 LYS A CA 1
ATOM 597 C C . LYS A 1 77 ? 18.627 7.824 -7.449 1.00 64.44 77 LYS A C 1
ATOM 599 O O . LYS A 1 77 ? 19.287 6.880 -7.020 1.00 64.44 77 LYS A O 1
ATOM 604 N N . LEU A 1 78 ? 17.738 7.709 -8.427 1.00 68.81 78 LEU A N 1
ATOM 605 C CA . LEU A 1 78 ? 17.521 6.483 -9.182 1.00 68.81 78 LEU A CA 1
ATOM 606 C C . LEU A 1 78 ? 18.517 6.427 -10.347 1.00 68.81 78 LEU A C 1
ATOM 608 O O . LEU A 1 78 ? 18.559 7.317 -11.192 1.00 68.81 78 LEU A O 1
ATOM 612 N N . GLY A 1 79 ? 19.345 5.383 -10.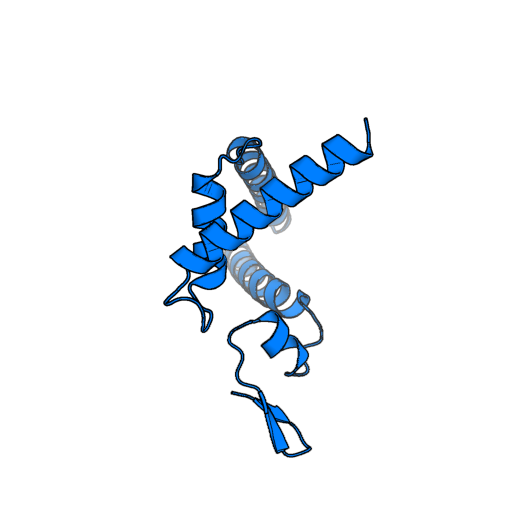377 1.00 74.81 79 GLY A N 1
ATOM 613 C CA . GLY A 1 79 ? 20.151 5.057 -11.553 1.00 74.81 79 GLY A CA 1
ATOM 614 C C . GLY A 1 79 ? 19.294 4.466 -12.677 1.00 74.81 79 GLY A C 1
ATOM 615 O O . GLY A 1 79 ? 18.119 4.148 -12.484 1.00 74.81 79 GLY A O 1
ATOM 616 N N . LYS A 1 80 ? 19.903 4.241 -13.847 1.00 77.88 80 LYS A N 1
ATOM 617 C CA . LYS A 1 80 ? 19.214 3.629 -14.998 1.00 77.88 80 LYS A CA 1
ATOM 618 C C . LYS A 1 80 ? 18.604 2.266 -14.667 1.00 77.88 80 LYS A C 1
ATOM 620 O O . LYS A 1 80 ? 17.482 1.987 -15.055 1.00 77.88 80 LYS A O 1
ATOM 625 N N . GLU A 1 81 ? 19.324 1.421 -13.939 1.00 81.75 81 GLU A N 1
ATOM 626 C CA . GLU A 1 81 ? 18.904 0.045 -13.655 1.00 81.75 81 GLU A CA 1
ATOM 627 C C . GLU A 1 81 ? 17.633 -0.045 -12.775 1.00 81.75 81 GLU A C 1
ATOM 629 O O . GLU A 1 81 ? 16.692 -0.738 -13.168 1.00 81.75 81 GLU A O 1
ATOM 634 N N . PRO A 1 82 ? 17.500 0.707 -11.662 1.00 81.00 82 PRO A N 1
ATOM 635 C CA . PRO A 1 82 ? 16.224 0.849 -10.959 1.00 81.00 82 PRO A CA 1
ATOM 636 C C . PRO A 1 82 ? 15.071 1.351 -11.837 1.00 81.00 82 PRO A C 1
ATOM 638 O O . PRO A 1 82 ? 13.962 0.833 -11.726 1.00 81.00 82 PRO A O 1
ATOM 641 N N . LEU A 1 83 ? 15.316 2.312 -12.737 1.00 79.75 83 LEU A N 1
ATOM 642 C CA . LEU A 1 83 ? 14.290 2.817 -13.658 1.00 79.75 83 LEU A CA 1
ATOM 643 C C . LEU A 1 83 ? 13.838 1.740 -14.653 1.00 79.75 83 LEU A C 1
ATOM 645 O O . LEU A 1 83 ? 12.636 1.568 -14.855 1.00 79.75 83 LEU A O 1
ATOM 649 N N . ILE A 1 84 ? 14.780 0.958 -15.197 1.00 82.38 84 ILE A N 1
ATOM 650 C CA . ILE A 1 84 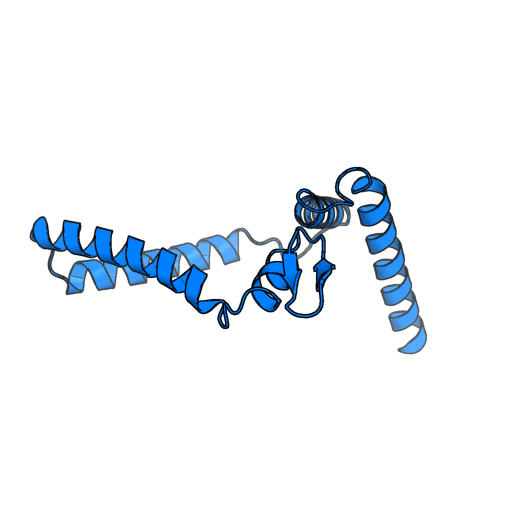? 14.488 -0.218 -16.032 1.00 82.38 84 ILE A CA 1
ATOM 651 C C . ILE A 1 84 ? 13.583 -1.184 -15.263 1.00 82.38 84 ILE A C 1
ATOM 653 O O . ILE A 1 84 ? 12.554 -1.620 -15.776 1.00 82.38 84 ILE A O 1
ATOM 657 N N . ASN A 1 85 ? 13.939 -1.507 -14.021 1.00 82.62 85 ASN A N 1
ATOM 658 C CA . ASN A 1 85 ? 13.189 -2.460 -13.207 1.00 82.62 85 ASN A CA 1
ATOM 659 C C . ASN A 1 85 ? 11.792 -1.940 -12.832 1.00 82.62 85 ASN A C 1
ATOM 661 O O . ASN A 1 85 ? 10.823 -2.703 -12.868 1.00 82.62 85 ASN A O 1
ATOM 665 N N . CYS A 1 86 ? 11.649 -0.643 -12.547 1.00 82.50 86 CYS A N 1
ATOM 666 C CA . CYS A 1 86 ? 10.352 0.006 -12.340 1.00 82.50 86 CYS A CA 1
ATOM 667 C C . CYS A 1 86 ? 9.485 -0.034 -13.606 1.00 82.50 86 CYS A C 1
ATOM 669 O O . CYS A 1 86 ? 8.298 -0.370 -13.529 1.00 82.50 86 CYS A O 1
ATOM 671 N N . ALA A 1 87 ? 10.069 0.253 -14.774 1.00 81.00 87 ALA A N 1
ATOM 672 C CA . ALA A 1 87 ? 9.374 0.183 -16.054 1.00 81.00 87 ALA A CA 1
ATOM 673 C C . ALA A 1 87 ? 8.896 -1.249 -16.340 1.00 81.00 87 ALA A C 1
ATOM 675 O O . ALA A 1 87 ? 7.714 -1.460 -16.611 1.00 81.00 87 ALA A O 1
ATOM 676 N N . LYS A 1 88 ? 9.770 -2.251 -16.180 1.00 83.44 88 LYS A N 1
ATOM 677 C CA . LYS A 1 88 ? 9.412 -3.673 -16.321 1.00 83.44 88 LYS A CA 1
ATOM 678 C C . LYS A 1 88 ? 8.309 -4.090 -15.356 1.00 83.44 88 LYS A C 1
ATOM 680 O O . LYS A 1 88 ? 7.330 -4.695 -15.780 1.00 83.44 88 LYS A O 1
ATOM 685 N N . THR A 1 89 ? 8.407 -3.708 -14.082 1.00 86.31 89 THR A N 1
ATOM 686 C CA . THR A 1 89 ? 7.379 -4.010 -13.068 1.00 86.31 89 THR A CA 1
ATOM 687 C C . THR A 1 89 ? 6.027 -3.421 -13.472 1.00 86.31 89 THR A C 1
ATOM 689 O O . THR A 1 89 ? 5.012 -4.115 -13.430 1.00 86.31 89 THR A O 1
ATOM 692 N N . SER A 1 90 ? 6.020 -2.183 -13.972 1.00 81.81 90 SER A N 1
ATOM 693 C CA . SER A 1 90 ? 4.817 -1.484 -14.453 1.00 81.81 90 SER A CA 1
ATOM 694 C C . SER A 1 90 ? 4.218 -2.084 -15.733 1.00 81.81 90 SER A C 1
ATOM 696 O O . SER A 1 90 ? 3.057 -1.816 -16.062 1.00 81.81 90 SER A O 1
ATOM 698 N N . MET A 1 91 ? 5.007 -2.858 -16.480 1.00 85.12 91 MET A N 1
ATOM 699 C CA . MET A 1 91 ? 4.607 -3.553 -17.705 1.00 85.12 91 MET A CA 1
ATOM 700 C C . MET A 1 91 ? 4.320 -5.041 -17.487 1.00 85.12 91 MET A C 1
ATOM 702 O O . MET A 1 91 ? 3.689 -5.642 -18.347 1.00 85.12 91 MET A O 1
ATOM 706 N N . SER A 1 92 ? 4.723 -5.619 -16.350 1.00 81.12 92 SER A N 1
ATOM 707 C CA . SER A 1 92 ? 4.696 -7.066 -16.076 1.00 81.12 92 SER A CA 1
ATOM 708 C C . SER A 1 92 ? 3.322 -7.719 -16.218 1.00 81.12 92 SER A C 1
ATOM 710 O O . SER A 1 92 ? 3.225 -8.884 -16.588 1.00 81.12 92 SER A O 1
ATOM 712 N N . SER A 1 93 ? 2.253 -6.969 -15.959 1.00 78.75 93 SER A N 1
ATOM 713 C CA . SER A 1 93 ? 0.888 -7.452 -16.127 1.00 78.75 93 SER A CA 1
ATOM 714 C C . SER A 1 93 ? 0.312 -7.131 -17.515 1.00 78.75 93 SER A C 1
ATOM 716 O O . SER A 1 93 ? -0.710 -7.681 -17.898 1.00 78.75 93 SER A O 1
ATOM 718 N N . LYS A 1 94 ? 0.918 -6.242 -18.304 1.00 80.12 94 LYS A N 1
ATOM 719 C CA . LYS A 1 94 ? 0.362 -5.765 -19.583 1.00 80.12 94 LYS A CA 1
ATOM 720 C C . LYS A 1 94 ? 0.688 -6.716 -20.738 1.00 80.12 94 LYS A C 1
ATOM 722 O O . LYS A 1 94 ? 1.599 -7.528 -20.654 1.00 80.12 94 LYS A O 1
ATOM 727 N N . LEU A 1 95 ? -0.013 -6.557 -21.863 1.00 80.69 95 LEU A N 1
ATOM 728 C CA . LEU A 1 95 ? 0.225 -7.338 -23.092 1.00 80.69 95 LEU A CA 1
ATOM 729 C C . LEU A 1 95 ? 1.678 -7.251 -23.592 1.00 80.69 95 LEU A C 1
ATOM 731 O O . LEU A 1 95 ? 2.191 -8.202 -24.166 1.00 80.69 95 LEU A O 1
ATOM 735 N N . ILE A 1 96 ? 2.348 -6.132 -23.319 1.00 83.31 96 ILE A N 1
ATOM 736 C CA . ILE A 1 96 ? 3.752 -5.888 -23.675 1.00 83.31 96 ILE A CA 1
ATOM 737 C C . ILE A 1 96 ? 4.760 -6.516 -22.696 1.00 83.31 96 ILE A C 1
ATOM 739 O O . ILE A 1 96 ? 5.956 -6.265 -22.815 1.00 83.31 96 ILE A O 1
ATOM 743 N N . ALA A 1 97 ? 4.313 -7.314 -21.717 1.00 82.62 97 ALA A N 1
ATOM 744 C CA . ALA A 1 97 ? 5.189 -7.933 -20.721 1.00 82.62 97 ALA A CA 1
ATOM 745 C C . ALA A 1 97 ? 6.292 -8.801 -21.354 1.00 82.62 97 ALA A C 1
ATOM 747 O O . ALA A 1 97 ? 7.423 -8.789 -20.863 1.00 82.62 97 ALA A O 1
ATOM 748 N N . GLY A 1 98 ? 5.977 -9.501 -22.453 1.00 84.25 98 GLY A N 1
ATOM 749 C CA . GLY A 1 98 ? 6.915 -10.368 -23.178 1.00 84.25 98 GLY A CA 1
ATOM 750 C C . GLY A 1 98 ? 8.128 -9.632 -23.754 1.00 84.25 9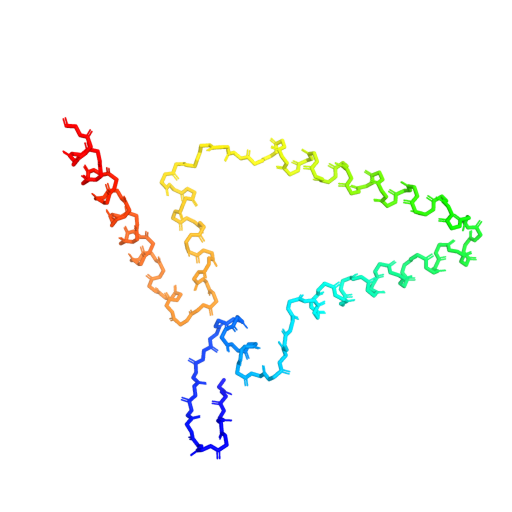8 GLY A C 1
ATOM 751 O O . GLY A 1 98 ? 9.221 -10.184 -23.760 1.00 84.25 98 GLY A O 1
ATOM 752 N N . ASP A 1 99 ? 7.954 -8.362 -24.125 1.00 88.75 99 ASP A N 1
ATOM 753 C CA . ASP A 1 99 ? 9.003 -7.502 -24.687 1.00 88.75 99 ASP A CA 1
ATOM 754 C C . ASP A 1 99 ? 9.402 -6.379 -23.713 1.00 88.75 99 ASP A C 1
ATOM 756 O O . ASP A 1 99 ? 9.928 -5.335 -24.108 1.00 88.75 99 ASP A O 1
ATOM 760 N N . SER A 1 100 ? 9.138 -6.563 -22.415 1.00 85.81 100 SER A N 1
ATOM 761 C CA . SER A 1 100 ? 9.361 -5.533 -21.393 1.00 85.81 100 SER A CA 1
ATOM 762 C C . SER A 1 100 ? 10.815 -5.048 -21.326 1.00 85.81 100 SER A C 1
ATOM 764 O O . SER A 1 100 ? 11.043 -3.875 -21.034 1.00 85.81 100 SER A O 1
ATOM 766 N N . ASP A 1 101 ? 11.791 -5.898 -21.657 1.00 86.50 101 ASP A N 1
ATOM 767 C CA . ASP A 1 101 ? 13.204 -5.523 -21.787 1.00 86.50 101 ASP A CA 1
ATOM 768 C C . ASP A 1 101 ? 13.439 -4.506 -22.910 1.00 86.50 101 ASP A C 1
ATOM 770 O O . ASP A 1 101 ? 14.143 -3.513 -22.716 1.00 86.50 101 ASP A O 1
ATOM 774 N N . PHE A 1 102 ? 12.835 -4.728 -24.077 1.00 89.19 102 PHE A N 1
ATOM 775 C CA . PHE A 1 102 ? 12.954 -3.835 -25.225 1.00 89.19 102 PHE A CA 1
ATOM 776 C C . PHE A 1 102 ? 12.313 -2.475 -24.924 1.00 89.19 102 PHE A C 1
ATOM 778 O O . PHE A 1 102 ? 12.965 -1.436 -25.055 1.00 89.19 102 PHE A O 1
ATOM 785 N N . PHE A 1 103 ? 11.070 -2.476 -24.434 1.00 84.75 103 PHE A N 1
ATOM 786 C CA . PHE A 1 103 ? 10.341 -1.241 -24.140 1.00 84.75 103 PHE A CA 1
ATOM 787 C C . PHE A 1 103 ? 10.949 -0.450 -22.976 1.00 84.75 103 PHE A C 1
ATOM 789 O O . PHE A 1 103 ? 10.975 0.779 -23.031 1.00 84.75 103 PHE A O 1
ATOM 796 N N . ALA A 1 104 ? 11.487 -1.116 -21.948 1.00 85.31 104 ALA A N 1
ATOM 797 C CA . ALA A 1 104 ? 12.142 -0.430 -20.832 1.00 85.31 104 ALA A CA 1
ATOM 798 C C . ALA A 1 104 ? 13.414 0.307 -21.280 1.00 85.31 104 ALA A C 1
ATOM 800 O O . ALA A 1 104 ? 13.645 1.441 -20.863 1.00 85.31 104 ALA A O 1
ATOM 801 N N . ASN A 1 105 ? 14.216 -0.306 -22.157 1.00 85.88 105 ASN A N 1
ATOM 802 C CA . ASN A 1 105 ? 15.414 0.334 -22.699 1.00 85.88 105 ASN A CA 1
ATOM 803 C C . ASN A 1 105 ? 15.073 1.475 -23.670 1.00 85.88 105 ASN A C 1
ATOM 805 O O . ASN A 1 105 ? 15.713 2.523 -23.613 1.00 85.88 105 ASN A O 1
ATOM 809 N N . LEU A 1 106 ? 14.041 1.301 -24.505 1.00 85.81 106 LEU A N 1
ATOM 810 C CA . LEU A 1 106 ? 13.561 2.340 -25.422 1.00 85.81 106 LEU A CA 1
ATOM 811 C C . LEU A 1 106 ? 13.053 3.586 -24.676 1.00 85.81 106 LEU A C 1
ATOM 813 O O . LEU A 1 106 ? 13.357 4.712 -25.065 1.00 85.81 106 LEU A O 1
ATOM 817 N N . LEU A 1 107 ? 12.295 3.401 -23.590 1.00 79.31 107 LEU A N 1
ATOM 818 C CA . LEU A 1 107 ? 11.796 4.513 -22.774 1.00 79.31 107 LEU A CA 1
ATOM 819 C C . LEU A 1 107 ? 12.943 5.335 -22.175 1.00 79.31 107 LEU A C 1
ATOM 821 O O . LEU A 1 107 ? 12.904 6.562 -22.211 1.00 79.31 107 LEU A O 1
ATOM 825 N N . LEU A 1 108 ? 13.991 4.668 -21.693 1.00 78.38 108 LEU A N 1
ATOM 826 C CA . LEU A 1 108 ? 15.150 5.346 -21.117 1.00 78.38 108 LEU A CA 1
ATOM 827 C C . LEU A 1 108 ? 16.017 6.054 -22.151 1.00 78.38 108 LEU A C 1
ATOM 829 O O . LEU A 1 108 ? 16.550 7.119 -21.848 1.00 78.38 108 LEU A O 1
ATOM 833 N N . SER A 1 109 ? 16.168 5.499 -23.359 1.00 77.56 109 SER A N 1
ATOM 834 C CA . SER A 1 109 ? 16.880 6.209 -24.427 1.00 77.56 109 SER A CA 1
ATOM 835 C C . SER A 1 109 ? 16.154 7.498 -24.808 1.00 77.56 109 SER A C 1
ATOM 837 O O . SER A 1 109 ? 16.783 8.546 -24.897 1.00 77.56 109 SER A O 1
ATOM 839 N N . LEU A 1 110 ? 14.822 7.446 -24.927 1.00 76.38 110 LEU A N 1
ATOM 840 C CA . LEU A 1 110 ? 14.008 8.618 -25.255 1.00 76.38 110 LEU A CA 1
ATOM 841 C C . LEU A 1 110 ? 14.037 9.682 -24.147 1.00 76.38 110 LEU A C 1
ATOM 843 O O . LEU A 1 110 ? 14.101 10.873 -24.442 1.00 76.38 110 LEU A O 1
ATOM 847 N N . GLU A 1 111 ? 14.012 9.273 -22.876 1.00 68.81 111 GLU A N 1
ATOM 848 C CA . GLU A 1 111 ? 14.086 10.197 -21.737 1.00 68.81 111 GLU A CA 1
ATOM 849 C C . GLU A 1 111 ? 15.448 10.907 -21.661 1.00 68.81 111 GLU A C 1
ATOM 851 O O . GLU A 1 111 ? 15.514 12.118 -21.436 1.00 68.81 111 GLU A O 1
ATOM 856 N N . MET A 1 112 ? 16.541 10.178 -21.909 1.00 65.25 112 MET A N 1
ATOM 857 C CA . MET A 1 112 ? 17.883 10.760 -21.965 1.00 65.25 112 MET A CA 1
ATOM 858 C C . MET A 1 112 ? 18.054 11.744 -23.122 1.00 65.25 112 MET A C 1
ATOM 860 O O . MET A 1 112 ? 18.641 12.810 -22.925 1.00 65.25 112 MET A O 1
ATOM 864 N N . ASP A 1 113 ? 17.526 11.411 -24.299 1.00 65.81 113 ASP A N 1
ATOM 865 C CA . ASP A 1 113 ? 17.580 12.288 -25.468 1.00 65.81 113 ASP A CA 1
ATOM 866 C C . ASP A 1 113 ? 16.772 13.568 -25.228 1.00 65.81 113 ASP A C 1
ATOM 868 O O . ASP A 1 113 ? 17.239 14.667 -25.533 1.00 65.81 113 ASP A O 1
ATOM 872 N N . LEU A 1 114 ? 15.600 13.463 -24.591 1.00 59.78 114 LEU A N 1
ATOM 873 C CA . LEU A 1 114 ? 14.788 14.624 -24.229 1.00 59.78 114 LEU A CA 1
ATOM 874 C C . LEU A 1 114 ? 15.502 15.521 -23.206 1.00 59.78 114 LEU A C 1
ATOM 876 O O . LEU A 1 114 ? 15.464 16.744 -23.332 1.00 59.78 114 LEU A O 1
ATOM 880 N N . HIS A 1 115 ? 16.201 14.934 -22.228 1.00 62.41 115 HIS A N 1
ATOM 881 C CA . HIS A 1 115 ? 16.999 15.692 -21.262 1.00 62.41 115 HIS A CA 1
ATOM 882 C C . HIS A 1 115 ? 18.169 16.429 -21.933 1.00 62.41 115 HIS A C 1
ATOM 884 O O . HIS A 1 115 ? 18.410 17.600 -21.639 1.00 62.41 115 HIS A O 1
ATOM 890 N N . HIS A 1 116 ? 18.854 15.780 -22.880 1.00 58.97 116 HIS A N 1
ATOM 891 C CA . HIS A 1 116 ? 19.936 16.389 -23.655 1.00 58.97 116 HIS A CA 1
ATOM 892 C C . HIS A 1 116 ? 19.427 17.530 -24.549 1.00 58.97 116 HIS A C 1
ATOM 894 O O . HIS A 1 116 ? 20.042 18.597 -24.616 1.00 58.97 116 HIS A O 1
ATOM 900 N N . ILE A 1 117 ? 18.279 17.346 -25.207 1.00 55.06 117 ILE A N 1
ATOM 901 C CA . ILE A 1 117 ? 17.638 18.385 -26.023 1.00 55.06 117 ILE A CA 1
ATOM 902 C C . ILE A 1 117 ? 17.233 19.578 -25.149 1.00 55.06 117 ILE A C 1
ATOM 904 O O . ILE A 1 117 ? 17.545 20.715 -25.496 1.00 55.06 117 ILE A O 1
ATOM 908 N N . LEU A 1 118 ? 16.612 19.346 -23.990 1.00 46.97 118 LEU A N 1
ATOM 909 C CA . LEU A 1 118 ? 16.203 20.422 -23.081 1.00 46.97 118 LEU A CA 1
ATOM 910 C C . LEU A 1 118 ? 17.398 21.212 -22.528 1.00 46.97 118 LEU A C 1
ATOM 912 O O . LEU A 1 118 ? 17.322 22.434 -22.448 1.00 46.97 118 LEU A O 1
ATOM 916 N N . GLN A 1 119 ? 18.521 20.560 -22.211 1.00 51.91 119 GLN A N 1
ATOM 917 C CA . GLN A 1 119 ? 19.742 21.268 -21.805 1.00 51.91 119 GLN A CA 1
ATOM 918 C C . GLN A 1 119 ? 20.362 22.078 -22.953 1.00 51.91 119 GLN A C 1
ATOM 920 O O . GLN A 1 119 ? 20.846 23.184 -22.727 1.00 51.91 119 GLN A O 1
ATOM 925 N N . THR A 1 120 ? 20.299 21.569 -24.185 1.00 51.66 120 THR A N 1
ATOM 926 C CA . THR A 1 120 ? 20.844 22.255 -25.371 1.00 51.66 120 THR A CA 1
ATOM 927 C C . THR A 1 120 ? 20.006 23.473 -25.778 1.00 51.66 120 THR A C 1
ATOM 929 O O . THR A 1 120 ? 20.545 24.426 -26.322 1.00 51.66 120 THR A O 1
ATOM 932 N N . VAL A 1 121 ? 18.695 23.461 -25.516 1.00 48.88 121 VAL A N 1
ATOM 933 C CA . VAL A 1 121 ? 17.772 24.557 -25.877 1.00 48.88 121 VAL A CA 1
ATOM 934 C C . VAL A 1 121 ? 17.692 25.647 -24.794 1.00 48.88 121 VAL A C 1
ATOM 936 O O . VAL A 1 121 ? 17.280 26.767 -25.085 1.00 48.88 121 VAL A O 1
ATOM 939 N N . VAL A 1 122 ? 18.085 25.345 -23.552 1.00 49.75 122 VAL A N 1
ATOM 940 C CA . VAL A 1 122 ? 18.078 26.295 -22.416 1.00 49.75 122 VAL A CA 1
ATOM 941 C C . VAL A 1 122 ? 19.464 26.934 -22.171 1.00 49.75 122 VAL A C 1
ATOM 943 O O . VAL A 1 122 ? 19.602 27.773 -21.282 1.00 49.75 122 VAL A O 1
ATOM 946 N N . SER A 1 123 ? 20.475 26.587 -22.977 1.00 43.38 123 SER A N 1
ATOM 947 C CA . SER A 1 123 ? 21.828 27.180 -22.969 1.00 43.38 123 SER A CA 1
ATOM 948 C C . SER A 1 123 ? 22.003 28.188 -24.102 1.00 43.38 123 SER A C 1
ATOM 950 O O . SER A 1 123 ? 22.665 29.223 -23.868 1.00 43.38 123 SER A O 1
#

Mean predicted aligned error: 12.14 Å